Protein AF-A0A955I583-F1 (afdb_monomer)

Solvent-accessible surface area (backbone atoms only — not comparable to full-atom values): 3839 Å² total; per-residue (Å²): 110,95,72,10,67,51,85,48,38,52,86,73,77,36,91,35,73,48,52,32,71,54,82,78,38,68,63,43,74,45,30,67,74,34,83,89,49,66,50,75,47,51,25,65,61,48,48,67,73,35,55,47,46,77,76,19,64,77,33,78,75,81,128

Nearest PDB structures (foldseek):
  3op6-assembly1_B  TM=8.577E-01  e=2.424E-03  Legionella pneumophila subsp. pneumophila str. Philadelphia 1
  3op6-assembly1_A  TM=8.575E-01  e=3.943E-03  Legionella pneumophila subsp. pneumophila str. Philadelphia 1
  1wdv-assembly2_B  TM=7.804E-01  e=4.450E-01  Aeropyrum pernix K1
  3rij-assembly2_B  TM=7.737E-01  e=4.771E-01  Thermus thermophilus HB8
  3ri0-assembly1_A  TM=7.153E-01  e=5.114E-01  Thermus thermophilus HB8

Sequence (63 aa):
QVGGVPPFGRLLGLDLYFDSSMWEKETSAFNCGRRDRSIVMKTKDLIELAEPDAKSIKFDFKA

Organism: NCBI:txid2099670

pLDDT: mean 91.52, std 7.03, range [58.91, 98.31]

Radius of gyration: 11.72 Å; Cα contacts (8 Å, |Δi|>4): 90; chains: 1; bounding box: 31×23×26 Å

Structure (mmCIF, N/CA/C/O backbone):
data_AF-A0A955I583-F1
#
_entry.id   AF-A0A955I583-F1
#
loop_
_atom_site.group_PDB
_atom_site.id
_atom_site.type_symbol
_atom_site.label_atom_id
_atom_site.label_alt_id
_atom_site.label_comp_id
_atom_site.label_asym_id
_atom_site.label_entity_id
_atom_site.label_seq_id
_atom_site.pdbx_PDB_ins_code
_atom_site.Cartn_x
_atom_site.Cartn_y
_atom_site.Cartn_z
_atom_site.occupancy
_atom_site.B_iso_or_equiv
_atom_site.auth_seq_id
_atom_site.auth_comp_id
_atom_site.auth_asym_id
_atom_site.auth_atom_id
_atom_site.pdbx_PDB_model_num
ATOM 1 N N . GLN A 1 1 ? 10.889 -6.587 -14.019 1.00 67.31 1 GLN A N 1
ATOM 2 C CA . GLN A 1 1 ? 11.977 -7.328 -13.334 1.00 67.31 1 GLN A CA 1
ATOM 3 C C . GLN A 1 1 ? 11.504 -7.694 -11.928 1.00 67.31 1 GLN A C 1
ATOM 5 O O . GLN A 1 1 ? 10.842 -6.869 -11.307 1.00 67.31 1 GLN A O 1
ATOM 10 N N . VAL A 1 2 ? 11.820 -8.893 -11.420 1.00 82.69 2 VAL A N 1
ATOM 11 C CA . VAL A 1 2 ? 11.478 -9.295 -10.036 1.00 82.69 2 VAL A CA 1
ATOM 12 C C . VAL A 1 2 ? 12.078 -8.302 -9.035 1.00 82.69 2 VAL A C 1
ATOM 14 O O . VAL A 1 2 ? 13.252 -7.943 -9.169 1.00 82.69 2 VAL A O 1
ATOM 17 N N . GLY A 1 3 ? 11.273 -7.857 -8.067 1.00 82.31 3 GLY A N 1
ATOM 18 C CA . GLY A 1 3 ? 11.653 -6.874 -7.041 1.00 82.31 3 GLY A CA 1
ATOM 19 C C . GLY A 1 3 ? 11.426 -5.407 -7.423 1.00 82.31 3 GLY A C 1
ATOM 20 O O . GLY A 1 3 ? 11.642 -4.538 -6.595 1.00 82.31 3 GLY A O 1
ATOM 21 N N . GLY A 1 4 ? 10.982 -5.119 -8.650 1.00 87.31 4 GLY A N 1
ATOM 22 C CA . GLY A 1 4 ? 10.652 -3.762 -9.102 1.00 87.31 4 GLY A CA 1
ATOM 23 C C . GLY A 1 4 ? 9.178 -3.578 -9.457 1.00 87.31 4 GLY A C 1
ATOM 24 O O . GLY A 1 4 ? 8.848 -2.632 -1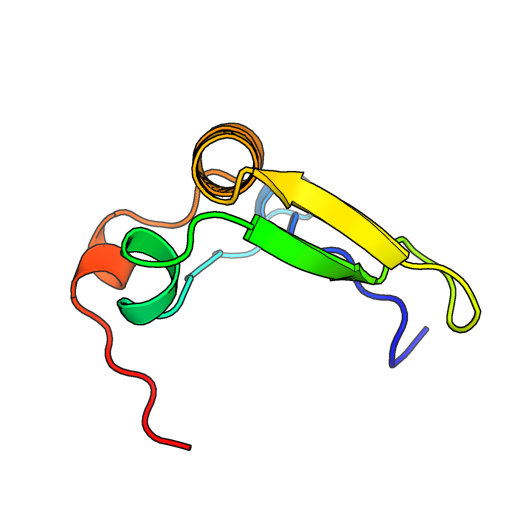0.156 1.00 87.31 4 GLY A O 1
ATOM 25 N N . VAL A 1 5 ? 8.296 -4.511 -9.099 1.00 89.25 5 VAL A N 1
ATOM 26 C CA . VAL A 1 5 ? 6.898 -4.476 -9.553 1.00 89.25 5 VAL A CA 1
ATOM 27 C C . VAL A 1 5 ? 6.119 -3.444 -8.733 1.00 89.25 5 VAL A C 1
ATOM 29 O O . VAL A 1 5 ? 6.102 -3.567 -7.507 1.00 89.25 5 VAL A O 1
ATOM 32 N N . PRO A 1 6 ? 5.498 -2.438 -9.374 1.00 92.62 6 PRO A N 1
ATOM 33 C CA . PRO A 1 6 ? 4.689 -1.458 -8.670 1.00 92.62 6 PRO A CA 1
ATOM 34 C C . PRO A 1 6 ? 3.292 -2.008 -8.332 1.00 92.62 6 PRO A C 1
ATOM 36 O O . PRO A 1 6 ? 2.797 -2.891 -9.036 1.00 92.62 6 PRO A O 1
ATOM 39 N N . PRO A 1 7 ? 2.617 -1.469 -7.301 1.00 93.31 7 PRO A N 1
ATOM 40 C CA . PRO A 1 7 ? 1.336 -1.965 -6.795 1.00 93.31 7 PRO A CA 1
ATOM 41 C C . PRO A 1 7 ? 0.128 -1.499 -7.636 1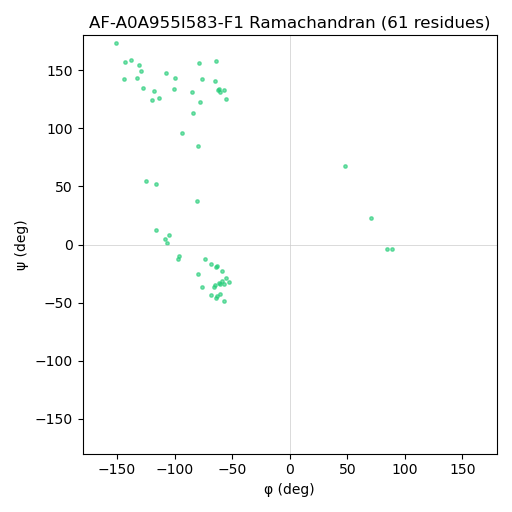.00 93.31 7 PRO A C 1
ATOM 43 O O . PRO A 1 7 ? -0.927 -1.209 -7.090 1.00 93.31 7 PRO A O 1
ATOM 46 N N . PHE A 1 8 ? 0.267 -1.423 -8.964 1.00 94.50 8 PHE A N 1
ATOM 47 C CA . PHE A 1 8 ? -0.771 -0.938 -9.890 1.00 94.50 8 PHE A CA 1
ATOM 48 C C . PHE A 1 8 ? -1.233 -2.042 -10.852 1.00 94.50 8 PHE A C 1
ATOM 50 O O . PHE A 1 8 ? -1.228 -1.871 -12.071 1.00 94.50 8 PHE A O 1
ATOM 57 N N . GLY A 1 9 ? -1.614 -3.200 -10.301 1.00 92.19 9 GLY A N 1
ATOM 58 C CA . GLY A 1 9 ? -2.022 -4.377 -11.082 1.00 92.19 9 GLY A CA 1
ATOM 59 C C . GLY A 1 9 ? -3.185 -4.111 -12.046 1.00 92.19 9 GLY A C 1
ATOM 60 O O . GLY A 1 9 ? -3.174 -4.620 -13.166 1.00 92.19 9 GLY A O 1
ATOM 61 N N . ARG A 1 10 ? -4.125 -3.230 -11.671 1.00 92.62 10 ARG A N 1
ATOM 62 C CA . ARG A 1 10 ? -5.269 -2.865 -12.522 1.00 92.62 10 ARG A CA 1
ATOM 63 C C . ARG A 1 10 ? -4.873 -2.231 -13.853 1.00 92.62 10 ARG A C 1
ATOM 65 O O . ARG A 1 10 ? -5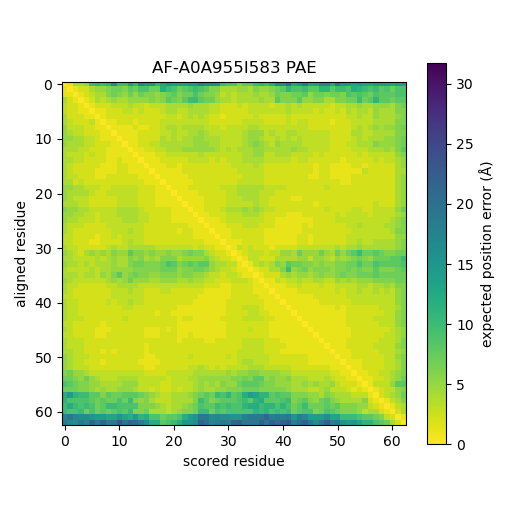.511 -2.518 -14.861 1.00 92.62 10 ARG A O 1
ATOM 72 N N . LEU A 1 11 ? -3.786 -1.452 -13.897 1.00 91.00 11 LEU A N 1
ATOM 73 C CA . LEU A 1 11 ? -3.267 -0.880 -15.151 1.00 91.00 11 LEU A CA 1
ATOM 74 C C . LEU A 1 11 ? -2.806 -1.959 -16.144 1.00 91.00 11 LEU A C 1
ATOM 76 O O . LEU A 1 11 ? -2.665 -1.689 -17.333 1.00 91.00 11 LEU A O 1
ATOM 80 N N . LEU A 1 12 ? -2.567 -3.176 -15.651 1.00 90.38 12 LEU A N 1
ATOM 81 C CA . LEU A 1 12 ? -2.149 -4.341 -16.423 1.00 90.38 12 LEU A CA 1
ATOM 82 C C . LEU A 1 12 ? -3.292 -5.354 -16.623 1.00 90.38 12 LEU A C 1
ATOM 84 O O . LEU A 1 12 ? -3.040 -6.454 -17.108 1.00 90.38 12 LEU A O 1
ATOM 88 N N . GLY A 1 13 ? -4.528 -5.011 -16.238 1.00 92.81 13 GLY A N 1
ATOM 89 C CA . GLY A 1 13 ? -5.683 -5.912 -16.315 1.00 92.81 13 GLY A CA 1
ATOM 90 C C . GLY A 1 13 ? -5.651 -7.061 -15.302 1.00 92.81 13 GLY A C 1
ATOM 91 O O . GLY A 1 13 ? -6.275 -8.091 -15.540 1.00 92.81 13 GLY A O 1
ATOM 92 N N . LEU A 1 14 ? -4.906 -6.911 -14.201 1.00 94.12 14 LEU A N 1
ATOM 93 C CA . LEU A 1 14 ? -4.830 -7.897 -13.123 1.00 94.12 14 LEU A CA 1
ATOM 94 C C . LEU A 1 14 ? -5.739 -7.498 -11.962 1.00 94.12 14 LEU A C 1
ATOM 96 O O . LEU A 1 14 ? -5.804 -6.320 -11.596 1.00 94.12 14 LEU A O 1
ATOM 100 N N . ASP A 1 15 ? -6.353 -8.494 -11.327 1.00 94.56 15 ASP A N 1
ATOM 101 C CA . ASP A 1 15 ? -7.002 -8.285 -10.040 1.00 94.56 15 ASP A CA 1
ATOM 102 C C . ASP A 1 15 ? -5.964 -7.828 -9.009 1.00 94.56 15 ASP A C 1
ATOM 104 O O . ASP A 1 15 ? -4.868 -8.386 -8.896 1.00 94.56 15 ASP A O 1
ATOM 108 N N . LEU A 1 16 ? -6.323 -6.799 -8.248 1.00 94.94 16 LEU A N 1
ATOM 109 C CA . LEU A 1 16 ? -5.464 -6.204 -7.238 1.00 94.94 16 LEU A CA 1
ATOM 110 C C . LEU A 1 16 ? -6.130 -6.328 -5.876 1.00 94.94 16 LEU A C 1
ATOM 112 O O . LEU A 1 16 ? -7.240 -5.846 -5.685 1.00 94.94 16 LEU A O 1
ATOM 116 N N . TYR A 1 17 ? -5.427 -6.924 -4.922 1.00 95.50 17 TYR A N 1
ATOM 117 C CA . TYR A 1 17 ? -5.882 -7.067 -3.546 1.00 95.50 17 TYR A CA 1
ATOM 118 C C . TYR A 1 17 ? -4.798 -6.530 -2.623 1.00 95.50 17 TYR A C 1
ATOM 120 O O . TYR A 1 17 ? -3.619 -6.837 -2.805 1.00 95.50 17 TYR A O 1
ATOM 128 N N . PHE A 1 18 ? -5.196 -5.732 -1.640 1.00 95.25 18 PHE A N 1
ATOM 129 C CA . PHE A 1 18 ? -4.327 -5.288 -0.553 1.00 95.25 18 PHE A CA 1
ATOM 130 C C . PHE A 1 18 ? -4.705 -6.005 0.736 1.00 95.25 18 PHE A C 1
ATOM 132 O O . PHE A 1 18 ? -5.878 -6.312 0.950 1.00 95.25 18 PHE A O 1
ATOM 139 N N . ASP A 1 19 ? -3.715 -6.247 1.587 1.00 94.94 19 ASP A N 1
ATOM 140 C CA . ASP A 1 19 ? -3.946 -6.778 2.925 1.00 94.94 19 ASP A CA 1
ATOM 141 C C . ASP A 1 19 ? -4.722 -5.788 3.795 1.00 94.94 19 ASP A C 1
ATOM 143 O O . ASP A 1 19 ? -4.461 -4.585 3.750 1.00 94.94 19 ASP A O 1
ATOM 147 N N . SER A 1 20 ? -5.649 -6.298 4.604 1.00 93.94 20 SER A N 1
ATOM 148 C CA . SER A 1 20 ? -6.490 -5.506 5.507 1.00 93.94 20 SER A CA 1
ATOM 149 C C . SER A 1 20 ? -5.688 -4.570 6.421 1.00 93.94 20 SER A C 1
ATOM 151 O O . SER A 1 20 ? -6.121 -3.442 6.668 1.00 93.94 20 SER A O 1
ATOM 153 N N . SER A 1 21 ? -4.472 -4.955 6.827 1.00 93.44 21 SER A N 1
ATOM 154 C CA . SER A 1 21 ? -3.594 -4.115 7.652 1.00 93.44 21 SER A CA 1
ATOM 155 C C . SER A 1 21 ? -3.140 -2.824 6.961 1.00 93.44 21 SER A C 1
ATOM 157 O O . SER A 1 21 ? -2.757 -1.876 7.650 1.00 93.44 21 SER A O 1
ATOM 159 N N . MET A 1 22 ? -3.209 -2.739 5.625 1.00 94.38 22 MET A N 1
ATOM 160 C CA . MET A 1 22 ? -2.867 -1.530 4.862 1.00 94.38 22 MET A CA 1
ATOM 161 C C .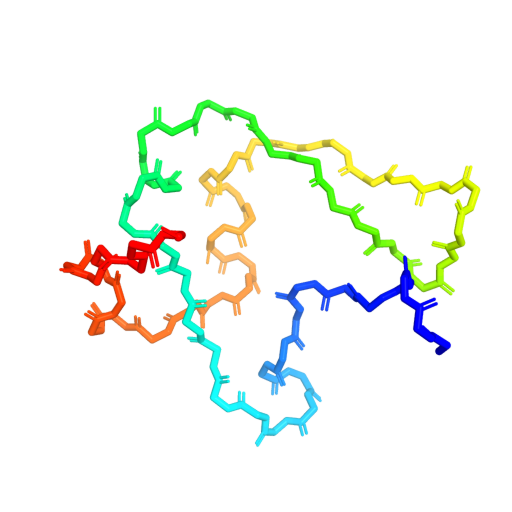 MET A 1 22 ? -3.766 -0.345 5.226 1.00 94.38 22 MET A C 1
ATOM 163 O O . MET A 1 22 ? -3.296 0.791 5.246 1.00 94.38 22 MET A O 1
ATOM 167 N N . TRP A 1 23 ? -5.036 -0.588 5.563 1.00 93.88 23 TRP A N 1
ATOM 168 C CA . TRP A 1 23 ? -5.992 0.475 5.900 1.00 93.88 23 TRP A CA 1
ATOM 169 C C . TRP A 1 23 ? -5.677 1.186 7.221 1.00 93.88 23 TRP A C 1
ATOM 171 O O . TRP A 1 23 ? -6.165 2.291 7.450 1.00 93.88 23 TRP A O 1
ATOM 181 N N . GLU A 1 24 ? -4.837 0.589 8.067 1.00 94.31 24 GLU A N 1
ATOM 182 C CA . GLU A 1 24 ? -4.417 1.157 9.351 1.00 94.31 24 GLU A CA 1
ATOM 183 C C . GLU A 1 24 ? -3.066 1.887 9.265 1.00 94.31 24 GLU A C 1
ATOM 185 O O . GLU A 1 24 ? -2.659 2.561 10.214 1.00 94.31 24 GLU A O 1
ATOM 190 N N . LYS A 1 25 ? -2.335 1.761 8.148 1.00 96.00 25 LYS A N 1
ATOM 191 C CA . LYS A 1 25 ? -1.011 2.378 7.992 1.00 96.00 25 LYS A CA 1
ATOM 192 C C . LYS A 1 25 ? -1.136 3.815 7.514 1.00 96.00 25 LYS A C 1
ATOM 194 O O . LYS A 1 25 ? -1.753 4.086 6.492 1.00 96.00 25 LYS A O 1
ATOM 199 N N . GLU A 1 26 ? -0.440 4.733 8.173 1.00 97.81 26 GLU A N 1
ATOM 200 C CA . GLU A 1 26 ? -0.370 6.126 7.723 1.00 97.81 26 GLU A CA 1
ATOM 201 C C . GLU A 1 26 ? 0.427 6.269 6.416 1.00 97.81 26 GLU A C 1
ATOM 203 O O . GLU A 1 26 ? 0.007 6.965 5.490 1.00 97.81 26 GLU A O 1
ATOM 208 N N . THR A 1 27 ? 1.562 5.572 6.320 1.00 97.81 27 THR A N 1
ATOM 209 C CA . THR A 1 27 ? 2.481 5.632 5.178 1.00 97.81 27 THR A CA 1
ATOM 210 C C . THR A 1 27 ? 2.825 4.244 4.654 1.00 97.81 27 THR A C 1
ATOM 212 O O . THR A 1 27 ? 2.865 3.268 5.4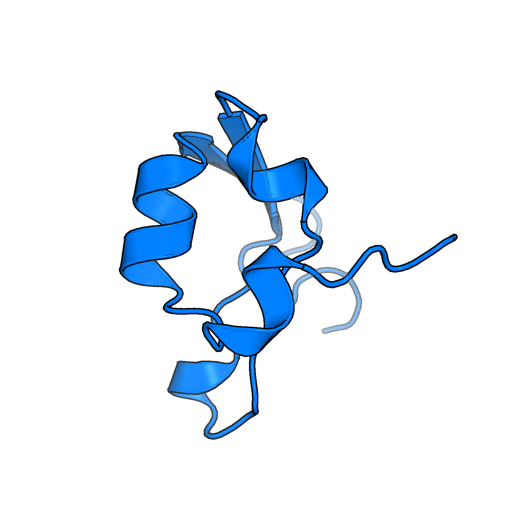03 1.00 97.81 27 THR A O 1
ATOM 215 N N . SER A 1 28 ? 3.077 4.170 3.348 1.00 97.00 28 SER A N 1
ATOM 216 C CA . SER A 1 28 ? 3.467 2.951 2.640 1.00 97.00 28 SER A CA 1
ATOM 217 C C . SER A 1 28 ? 4.658 3.227 1.730 1.00 97.00 28 SER A C 1
ATOM 219 O O . SER A 1 28 ? 4.746 4.294 1.118 1.00 97.00 28 SER A O 1
ATOM 221 N N . ALA A 1 29 ? 5.555 2.246 1.624 1.00 96.31 29 ALA A N 1
ATOM 222 C CA . ALA A 1 29 ? 6.694 2.261 0.715 1.00 96.31 29 ALA A CA 1
ATOM 223 C C . ALA A 1 29 ? 6.583 1.104 -0.284 1.00 96.31 29 ALA A C 1
ATOM 225 O O . ALA A 1 29 ? 6.347 -0.034 0.118 1.00 96.31 29 ALA A O 1
ATOM 226 N N . PHE A 1 30 ? 6.773 1.374 -1.576 1.00 94.31 30 PHE A N 1
ATOM 227 C CA . PHE A 1 30 ? 6.692 0.344 -2.617 1.00 94.31 30 PHE A CA 1
ATOM 228 C C . PHE A 1 30 ? 7.724 0.548 -3.730 1.00 94.31 30 PHE A C 1
ATOM 230 O O . PHE A 1 30 ? 8.206 1.658 -3.969 1.00 94.31 30 PHE A O 1
ATOM 237 N N . ASN A 1 31 ? 8.050 -0.540 -4.430 1.00 92.31 31 ASN A N 1
ATOM 238 C CA . ASN A 1 31 ? 9.008 -0.538 -5.537 1.00 92.31 31 ASN A CA 1
ATOM 239 C C . ASN A 1 31 ? 8.386 0.054 -6.811 1.00 92.31 31 ASN A C 1
ATOM 241 O O . ASN A 1 31 ? 7.230 -0.219 -7.121 1.00 92.31 31 ASN A O 1
ATOM 245 N N . CYS A 1 32 ? 9.149 0.820 -7.595 1.00 89.94 32 CYS A N 1
ATOM 246 C CA . CYS A 1 32 ? 8.614 1.608 -8.718 1.00 89.94 32 CYS A CA 1
ATOM 247 C C . CYS A 1 32 ? 9.301 1.322 -10.069 1.00 89.94 32 CYS A C 1
ATOM 249 O O . CYS A 1 32 ? 9.818 2.211 -10.740 1.00 89.94 32 CYS A O 1
ATOM 251 N N . GLY A 1 33 ? 9.340 0.057 -10.487 1.00 86.94 33 GLY A N 1
ATOM 252 C CA . GLY A 1 33 ? 9.971 -0.367 -11.750 1.00 86.94 33 GLY A CA 1
ATOM 253 C C . GLY A 1 33 ? 11.480 -0.604 -11.649 1.00 86.94 33 GLY A C 1
ATOM 254 O O . GLY A 1 33 ? 12.109 -1.026 -12.622 1.00 86.94 33 GLY A O 1
ATOM 255 N N . ARG A 1 34 ? 12.074 -0.341 -10.480 1.00 86.25 34 ARG A N 1
ATOM 256 C CA . ARG A 1 34 ? 13.518 -0.375 -10.208 1.00 86.25 34 ARG A CA 1
ATOM 257 C C . ARG A 1 34 ? 13.787 -1.038 -8.853 1.00 86.25 34 ARG A C 1
ATOM 259 O O . ARG A 1 34 ? 12.884 -1.120 -8.030 1.00 86.25 34 ARG A O 1
ATOM 266 N N . ARG A 1 35 ? 15.011 -1.536 -8.640 1.00 87.12 35 ARG A N 1
ATOM 267 C CA . ARG A 1 35 ? 15.434 -2.230 -7.400 1.00 87.12 35 ARG A CA 1
ATOM 268 C C . ARG A 1 35 ? 16.166 -1.330 -6.403 1.00 87.12 35 ARG A C 1
ATOM 270 O O . ARG A 1 35 ? 16.415 -1.742 -5.280 1.00 87.12 35 ARG A O 1
ATOM 277 N N . ASP A 1 36 ? 16.555 -0.139 -6.836 1.00 90.44 36 ASP A N 1
ATOM 278 C CA . ASP A 1 36 ? 17.358 0.828 -6.084 1.00 90.44 36 ASP A CA 1
ATOM 279 C C . ASP A 1 36 ? 16.533 2.027 -5.598 1.00 90.44 36 ASP A C 1
ATOM 281 O O . ASP A 1 36 ? 17.083 2.961 -5.018 1.00 90.44 36 ASP A O 1
ATOM 285 N N . ARG A 1 37 ? 15.223 2.043 -5.877 1.00 90.19 37 ARG A N 1
ATOM 286 C CA . ARG A 1 37 ? 14.335 3.169 -5.582 1.00 90.19 37 ARG A CA 1
ATOM 287 C C . ARG A 1 37 ? 12.954 2.685 -5.169 1.00 90.19 37 ARG A C 1
ATOM 289 O O . ARG A 1 37 ? 12.407 1.765 -5.779 1.00 90.19 37 ARG A O 1
ATOM 296 N N . SER A 1 38 ? 12.385 3.400 -4.209 1.00 94.94 38 SER A N 1
ATOM 297 C CA . SER A 1 38 ? 11.022 3.209 -3.726 1.00 94.94 38 SER A CA 1
ATOM 298 C C . SER A 1 38 ? 10.299 4.548 -3.687 1.00 94.94 38 SER A C 1
ATOM 300 O O . SER A 1 38 ? 10.926 5.601 -3.559 1.00 94.94 38 SER A O 1
ATOM 302 N N . ILE A 1 39 ? 8.976 4.505 -3.787 1.00 95.69 39 ILE A N 1
ATOM 303 C CA . ILE A 1 39 ? 8.114 5.656 -3.514 1.00 95.69 39 ILE A CA 1
ATOM 304 C C . ILE A 1 39 ? 7.546 5.479 -2.112 1.00 95.69 39 ILE A C 1
ATOM 306 O O . ILE A 1 39 ? 7.084 4.390 -1.774 1.00 95.69 39 ILE A O 1
ATOM 310 N N . VAL A 1 40 ? 7.587 6.549 -1.317 1.00 97.50 40 VAL A N 1
ATOM 311 C CA . VAL A 1 40 ? 6.935 6.630 -0.006 1.00 97.50 40 VAL A CA 1
ATOM 312 C C . VAL A 1 40 ? 5.821 7.661 -0.100 1.00 97.50 40 VAL A C 1
ATOM 314 O O . VAL A 1 40 ? 6.061 8.791 -0.524 1.00 97.50 40 VAL A O 1
ATOM 317 N N . MET A 1 41 ? 4.607 7.274 0.277 1.00 97.75 41 MET A N 1
ATOM 318 C CA . MET A 1 41 ? 3.443 8.161 0.262 1.00 97.75 41 MET A CA 1
ATOM 319 C C . MET A 1 41 ? 2.432 7.770 1.340 1.00 97.75 41 MET A C 1
ATOM 321 O O . MET A 1 41 ? 2.588 6.740 2.004 1.00 97.75 41 MET A O 1
ATOM 325 N N . LYS A 1 42 ? 1.389 8.587 1.517 1.00 98.31 42 LYS A N 1
ATOM 326 C CA . LYS A 1 42 ? 0.272 8.229 2.394 1.00 98.31 42 LYS A CA 1
ATOM 327 C C . LYS A 1 42 ? -0.411 6.978 1.857 1.00 98.31 42 LYS A C 1
ATOM 329 O O . LYS A 1 42 ? -0.721 6.900 0.668 1.00 98.31 42 LYS A O 1
ATOM 334 N N . THR A 1 43 ? -0.681 6.017 2.734 1.00 97.56 43 THR A N 1
ATOM 335 C CA . THR A 1 43 ? -1.305 4.754 2.313 1.00 97.56 43 THR A CA 1
ATOM 336 C C . THR A 1 43 ? -2.711 4.975 1.77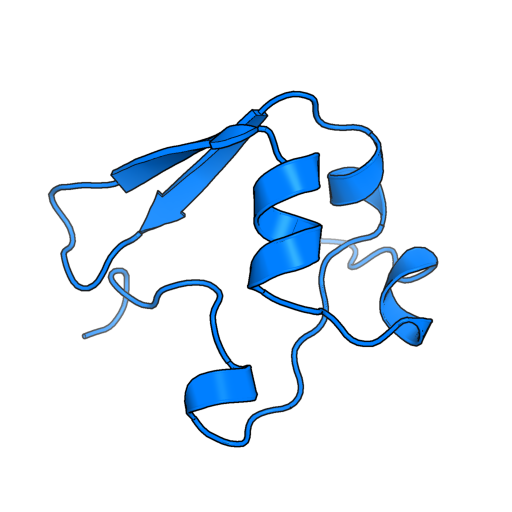6 1.00 97.56 43 THR A C 1
ATOM 338 O O . THR A 1 43 ? -3.107 4.319 0.820 1.00 97.56 43 THR A O 1
ATOM 341 N N . LYS A 1 44 ? -3.447 5.940 2.340 1.00 97.06 44 LYS A N 1
ATOM 342 C CA . LYS A 1 44 ? -4.777 6.319 1.855 1.00 97.06 44 LYS A CA 1
ATOM 343 C C . L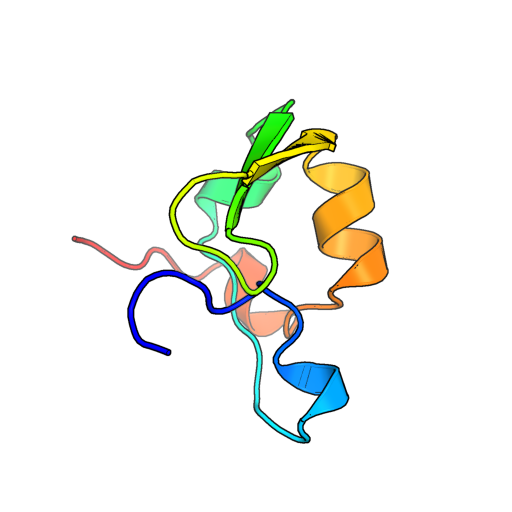YS A 1 44 ? -4.748 6.727 0.379 1.00 97.06 44 LYS A C 1
ATOM 345 O O . LYS A 1 44 ? -5.527 6.198 -0.405 1.00 97.06 44 LYS A O 1
ATOM 350 N N . ASP A 1 45 ? -3.814 7.600 0.012 1.00 97.56 45 ASP A N 1
ATOM 351 C CA . ASP A 1 45 ? -3.656 8.078 -1.364 1.00 97.56 45 ASP A CA 1
ATOM 352 C C . ASP A 1 45 ? -3.234 6.921 -2.291 1.00 97.56 45 ASP A C 1
ATOM 354 O O . ASP A 1 45 ? -3.690 6.826 -3.426 1.00 97.56 45 ASP A O 1
ATOM 358 N N . LEU A 1 46 ? -2.403 5.990 -1.802 1.00 96.94 46 LEU A N 1
ATOM 359 C CA . LEU A 1 46 ? -2.031 4.791 -2.557 1.00 96.94 46 LEU A CA 1
ATOM 360 C C . LEU A 1 46 ? -3.240 3.880 -2.816 1.00 96.94 46 LEU A C 1
ATOM 362 O O . LEU A 1 46 ? -3.402 3.409 -3.935 1.00 96.94 46 LEU A O 1
ATOM 366 N N . ILE A 1 47 ? -4.074 3.625 -1.804 1.00 95.94 47 ILE A N 1
ATOM 367 C CA . ILE A 1 47 ? -5.292 2.810 -1.940 1.00 95.94 47 ILE A CA 1
ATOM 368 C C . ILE A 1 47 ? -6.249 3.451 -2.951 1.00 95.94 47 ILE A C 1
ATOM 370 O O . ILE A 1 47 ? -6.805 2.744 -3.789 1.00 95.94 47 ILE A O 1
ATOM 374 N N . GLU A 1 48 ? -6.408 4.775 -2.899 1.00 96.00 48 GLU A N 1
ATOM 375 C CA . GLU A 1 48 ? -7.255 5.522 -3.833 1.00 96.00 48 GLU A CA 1
ATOM 376 C C . GLU A 1 48 ? -6.751 5.415 -5.279 1.00 96.00 48 GLU A C 1
ATOM 378 O O . GLU A 1 48 ? -7.542 5.147 -6.177 1.00 96.00 48 GLU A O 1
ATOM 383 N N . LEU A 1 49 ? -5.440 5.551 -5.507 1.00 95.75 49 LEU A N 1
ATOM 384 C CA . LEU A 1 49 ? -4.850 5.481 -6.851 1.00 95.75 49 LEU A CA 1
ATOM 385 C C . LEU A 1 49 ? -4.741 4.058 -7.409 1.00 95.75 49 LEU A C 1
ATOM 387 O O . LEU A 1 49 ? -4.833 3.857 -8.618 1.00 95.75 49 LEU A O 1
ATOM 391 N N . ALA A 1 50 ? -4.445 3.081 -6.553 1.00 95.6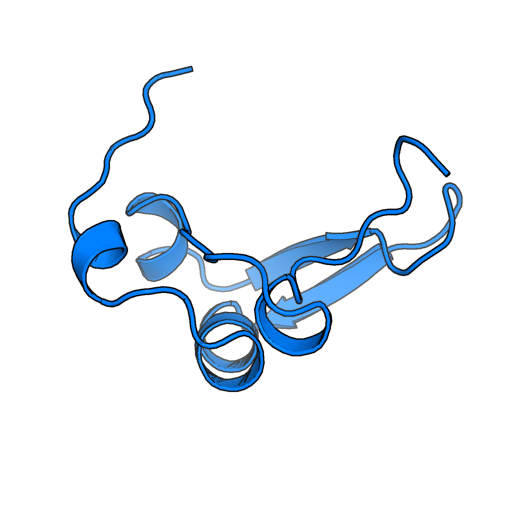2 50 ALA A N 1
ATOM 392 C CA . ALA A 1 50 ? -4.246 1.699 -6.972 1.00 95.62 50 ALA A CA 1
ATOM 393 C C . ALA A 1 50 ? -5.572 0.966 -7.191 1.00 95.62 50 ALA A C 1
ATOM 395 O O . ALA A 1 50 ? -5.616 0.010 -7.966 1.00 95.62 50 ALA A O 1
ATOM 396 N N . GLU A 1 51 ? -6.625 1.429 -6.514 1.00 96.06 51 GLU A N 1
ATOM 397 C CA . GLU A 1 51 ? -7.962 0.853 -6.516 1.00 96.06 51 GLU A CA 1
ATOM 398 C C . GLU A 1 51 ? -7.932 -0.672 -6.280 1.00 96.06 51 GLU A C 1
ATOM 400 O O . GLU A 1 51 ? -8.224 -1.450 -7.182 1.00 96.06 51 GLU A O 1
ATOM 405 N N . PRO A 1 52 ? -7.560 -1.183 -5.097 1.00 95.81 52 PRO A N 1
ATOM 406 C CA . PRO A 1 52 ? -7.705 -2.612 -4.827 1.00 95.81 52 PRO A CA 1
ATOM 407 C C . PRO A 1 52 ? -9.190 -3.031 -4.837 1.00 95.81 52 PRO A C 1
ATOM 409 O O . PRO A 1 52 ? -10.100 -2.215 -4.670 1.00 95.81 52 PRO A O 1
ATOM 412 N N . ASP A 1 53 ? -9.466 -4.315 -5.060 1.00 95.12 53 ASP A N 1
ATOM 413 C CA . ASP A 1 53 ? -10.812 -4.878 -4.938 1.00 95.12 53 ASP A CA 1
ATOM 414 C C . ASP A 1 53 ? -11.327 -4.702 -3.498 1.00 95.12 53 ASP A C 1
ATOM 416 O O . ASP A 1 53 ? -10.648 -5.043 -2.528 1.00 95.12 53 ASP A O 1
ATOM 420 N N . ALA A 1 54 ? -12.555 -4.196 -3.353 1.00 90.44 54 ALA A N 1
ATOM 421 C CA . ALA A 1 54 ? -13.182 -3.937 -2.059 1.00 90.44 54 ALA A CA 1
ATOM 422 C C . ALA A 1 54 ? -13.309 -5.194 -1.175 1.00 90.44 54 ALA A C 1
ATOM 424 O O . ALA A 1 54 ? -13.376 -5.082 0.051 1.00 90.44 54 ALA A O 1
ATOM 425 N N . LYS A 1 55 ? -13.302 -6.397 -1.765 1.00 90.06 55 LYS A N 1
ATOM 426 C CA . LYS A 1 55 ? -13.247 -7.664 -1.018 1.00 90.06 55 LYS A CA 1
ATOM 427 C C . LYS A 1 55 ? -12.000 -7.749 -0.138 1.00 90.06 55 LYS A C 1
ATOM 429 O O . LYS A 1 55 ? -12.065 -8.341 0.938 1.00 90.06 55 LYS A O 1
ATOM 434 N N . SER A 1 56 ? -10.895 -7.126 -0.556 1.00 90.50 56 SER A N 1
ATOM 435 C CA . SER A 1 56 ? -9.612 -7.204 0.142 1.00 90.50 56 SER A CA 1
ATOM 436 C C . SER A 1 56 ? -9.553 -6.406 1.444 1.00 90.50 56 SER A C 1
ATOM 438 O O . SER A 1 56 ? -8.685 -6.668 2.266 1.00 90.50 56 SER A O 1
ATOM 440 N N . ILE A 1 57 ? -10.525 -5.523 1.703 1.00 88.75 57 ILE A N 1
ATOM 441 C CA . ILE A 1 57 ? -10.629 -4.767 2.966 1.00 88.75 57 ILE A CA 1
ATOM 442 C C . ILE A 1 57 ? -10.659 -5.706 4.185 1.00 88.75 57 ILE A C 1
ATOM 444 O O . ILE A 1 57 ? -10.226 -5.336 5.272 1.00 88.75 57 ILE A O 1
ATOM 448 N N . LYS A 1 58 ? -11.172 -6.931 4.015 1.00 86.38 58 LYS A N 1
ATOM 449 C CA . LYS A 1 58 ? -11.291 -7.937 5.083 1.00 86.38 58 LYS A CA 1
ATOM 450 C C . LYS A 1 58 ? -10.312 -9.101 4.934 1.00 86.38 58 LYS A C 1
ATOM 452 O O . LYS A 1 58 ? -10.424 -10.073 5.678 1.00 86.38 58 LYS A O 1
ATOM 457 N N . PHE A 1 59 ? -9.419 -9.055 3.949 1.00 86.62 59 PHE A N 1
ATOM 458 C CA . PHE A 1 59 ? -8.462 -10.131 3.732 1.00 86.62 59 PHE A CA 1
ATOM 459 C C . PHE A 1 59 ? -7.257 -9.932 4.644 1.00 86.62 59 PHE A C 1
ATOM 461 O O . PHE A 1 59 ? -6.507 -8.974 4.504 1.00 86.62 59 PHE A O 1
ATOM 468 N N . ASP A 1 60 ? -7.113 -10.847 5.594 1.00 85.62 60 ASP A N 1
ATOM 469 C CA . ASP A 1 60 ? -5.904 -11.039 6.388 1.00 85.62 60 ASP A CA 1
ATOM 470 C C . ASP A 1 60 ? -5.065 -12.114 5.688 1.00 85.62 60 ASP A C 1
ATOM 472 O O . ASP A 1 60 ? -5.335 -13.319 5.800 1.00 85.62 60 ASP A O 1
ATOM 476 N N . PHE A 1 61 ? -4.103 -11.672 4.877 1.00 80.44 61 PHE A N 1
ATOM 477 C CA . PHE A 1 61 ? -3.143 -12.548 4.225 1.00 80.44 61 PHE A CA 1
ATOM 478 C C . PHE A 1 61 ? -2.069 -12.904 5.247 1.00 80.44 61 PHE A C 1
ATOM 480 O O . PHE A 1 61 ? -1.013 -12.276 5.324 1.00 80.44 61 PHE A O 1
ATOM 487 N N . LYS A 1 62 ? -2.348 -13.929 6.054 1.00 74.31 62 LYS A N 1
ATOM 488 C CA . LYS A 1 62 ? -1.362 -14.464 6.994 1.00 74.31 62 LYS A CA 1
ATOM 489 C C . LYS A 1 62 ? -0.085 -14.852 6.245 1.00 74.31 62 LYS A C 1
ATOM 491 O O . LYS A 1 6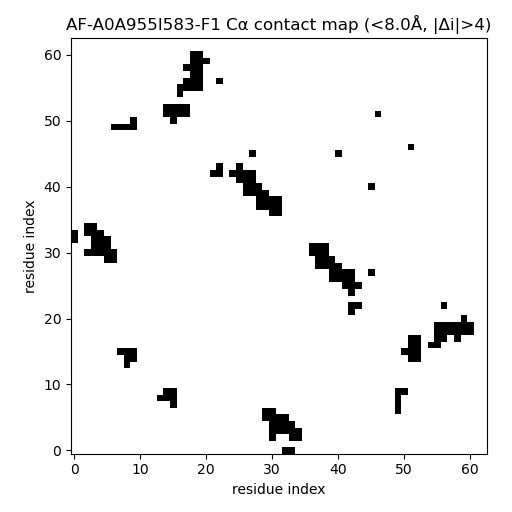2 ? -0.145 -15.616 5.281 1.00 74.31 62 LYS A O 1
ATOM 496 N N . ALA A 1 63 ? 1.033 -14.292 6.700 1.00 58.91 63 ALA A N 1
ATOM 497 C CA . ALA A 1 63 ? 2.378 -14.602 6.225 1.00 58.91 63 ALA A CA 1
ATOM 498 C C . ALA A 1 63 ? 2.863 -15.970 6.722 1.00 58.91 63 ALA A C 1
ATOM 500 O O . ALA A 1 63 ? 2.469 -16.366 7.846 1.00 58.91 63 ALA A O 1
#

Foldseek 3Di:
DPQQDFQQVVVVVDAHADALCLVVDQKDWGHHNDNVDIDIDGSVVVCVRSVHDPVRNPDHPDD

Secondary structure (DSSP, 8-state):
-TT---S-GGGGT------GGGGG-SEEEEE-SSSS-EEEEEHHHHHHHH---GGGGG-----

Mean predicted aligned error: 3.74 Å

InterPro domains:
  IPR007214 YbaK/aminoacyl-tRNA synthetase-associated domain [PF04073] (2-49)
  IPR036754 YbaK/aminoacyl-tRNA synthetase-associated domain superfamily [G3DSA:3.90.960.10] (1-60)
  IPR036754 YbaK/aminoacyl-tRNA synthetase-associated domain superfamily [SSF55826] (2-57)